Protein AF-A0A4Y2KBF9-F1 (afdb_monomer)

Solvent-accessible surface area (backbone atoms only — not comparable to full-atom values): 7231 Å² total; per-residue (Å²): 144,89,70,67,68,66,57,54,52,55,50,51,52,52,53,50,52,50,49,51,62,73,66,50,70,84,69,91,62,72,86,47,73,66,51,44,48,52,50,41,68,75,70,42,79,96,59,91,83,83,86,84,52,70,66,57,44,57,73,70,41,40,67,61,50,49,50,50,63,74,67,57,74,87,70,82,93,47,84,79,42,65,33,76,45,77,77,46,54,39,34,29,40,36,14,70,40,81,84,53,87,64,65,46,83,46,79,47,95,59,79,48,88,125

Radius of gyration: 25.86 Å; Cα contacts (8 Å, |Δi|>4): 87; chains: 1; bounding box: 74×26×50 Å

Mean predicted aligned error: 13.38 Å

Structure (mmCIF, N/CA/C/O backbone):
data_AF-A0A4Y2KBF9-F1
#
_entry.id   AF-A0A4Y2KBF9-F1
#
loop_
_atom_site.group_PDB
_atom_site.id
_atom_site.type_symbol
_atom_site.label_atom_id
_atom_site.label_alt_id
_atom_site.label_comp_id
_atom_site.label_asym_id
_atom_site.label_entity_id
_atom_site.label_seq_id
_atom_site.pdbx_PDB_ins_code
_atom_site.Cartn_x
_atom_site.Cartn_y
_atom_site.Cartn_z
_atom_site.occupancy
_atom_site.B_iso_or_equiv
_atom_site.auth_seq_id
_atom_site.auth_comp_id
_atom_site.auth_asym_id
_atom_site.auth_atom_id
_atom_site.pdbx_PDB_model_num
ATOM 1 N N . MET A 1 1 ? -53.683 -6.869 -0.931 1.00 47.16 1 MET A N 1
ATOM 2 C CA . MET A 1 1 ? -53.179 -5.832 -0.003 1.00 47.16 1 MET A CA 1
ATOM 3 C C . MET A 1 1 ? -51.996 -6.400 0.786 1.00 47.16 1 MET A C 1
ATOM 5 O O . MET A 1 1 ? -52.239 -6.999 1.817 1.00 47.16 1 MET A O 1
ATOM 9 N N . CYS A 1 2 ? -50.750 -6.323 0.297 1.00 51.22 2 CYS A N 1
ATOM 10 C CA . CYS A 1 2 ? -49.550 -6.699 1.080 1.00 51.22 2 CYS A CA 1
ATOM 11 C C . CYS A 1 2 ? -48.267 -6.304 0.320 1.00 51.22 2 CYS A C 1
ATOM 13 O O . CYS A 1 2 ? -47.659 -7.132 -0.346 1.00 51.22 2 CYS A O 1
ATOM 15 N N . GLY A 1 3 ? -47.894 -5.023 0.326 1.00 51.16 3 GLY A N 1
ATOM 16 C CA . GLY A 1 3 ? -46.689 -4.571 -0.394 1.00 51.16 3 GLY A CA 1
ATOM 17 C C . GLY A 1 3 ? -46.087 -3.271 0.131 1.00 51.16 3 GLY A C 1
ATOM 18 O O . GLY A 1 3 ? -44.879 -3.083 0.064 1.00 51.16 3 GLY A O 1
ATOM 19 N N . CYS A 1 4 ? -46.901 -2.396 0.728 1.00 52.84 4 CYS A N 1
ATOM 20 C CA . CYS A 1 4 ? -46.417 -1.128 1.277 1.00 52.84 4 CYS A CA 1
ATOM 21 C C . CYS A 1 4 ? -45.775 -1.264 2.668 1.00 52.84 4 CYS A C 1
ATOM 23 O O . CYS A 1 4 ? -44.927 -0.456 3.022 1.00 52.84 4 CYS A O 1
ATOM 25 N N . SER A 1 5 ? -46.126 -2.285 3.453 1.00 56.88 5 SER A N 1
ATOM 26 C CA . SER A 1 5 ? -45.655 -2.452 4.836 1.00 56.88 5 SER A CA 1
ATOM 27 C C . SER A 1 5 ? -44.146 -2.698 4.952 1.00 56.88 5 SER A C 1
ATOM 29 O O . SER A 1 5 ? -43.537 -2.201 5.890 1.00 56.88 5 SER A O 1
ATOM 31 N N . ASN A 1 6 ? -43.534 -3.387 3.982 1.00 57.44 6 ASN A N 1
ATOM 32 C CA . ASN A 1 6 ? -42.111 -3.761 4.030 1.00 57.44 6 ASN A CA 1
ATOM 33 C C . ASN A 1 6 ? -41.155 -2.605 3.687 1.00 57.44 6 ASN A C 1
ATOM 35 O O . ASN A 1 6 ? -39.992 -2.620 4.083 1.00 57.44 6 ASN A O 1
ATOM 39 N N . LEU A 1 7 ? -41.629 -1.605 2.935 1.00 57.41 7 LEU A N 1
ATOM 40 C CA . LEU A 1 7 ? -40.814 -0.453 2.540 1.00 57.41 7 LEU A CA 1
ATOM 41 C C . LEU A 1 7 ? -40.714 0.576 3.676 1.00 57.41 7 LEU A C 1
ATOM 43 O O . LEU A 1 7 ? -39.647 1.138 3.920 1.00 57.41 7 LEU A O 1
ATOM 47 N N . PHE A 1 8 ? -41.818 0.790 4.400 1.00 61.97 8 PHE A N 1
ATOM 48 C CA . PHE A 1 8 ? -41.865 1.694 5.550 1.00 61.97 8 PHE A CA 1
ATOM 49 C C . PHE A 1 8 ? -41.072 1.161 6.746 1.00 61.97 8 PHE A C 1
ATOM 51 O O . PHE A 1 8 ? -40.372 1.938 7.389 1.00 61.97 8 PHE A O 1
ATOM 58 N N . THR A 1 9 ? -41.115 -0.147 7.018 1.00 62.78 9 THR A N 1
ATOM 59 C CA . THR A 1 9 ? -40.274 -0.755 8.062 1.00 62.78 9 THR A CA 1
ATOM 60 C C . THR A 1 9 ? -38.792 -0.608 7.741 1.00 62.78 9 THR A C 1
ATOM 62 O O . THR A 1 9 ? -38.049 -0.113 8.580 1.00 62.78 9 THR A O 1
ATOM 65 N N . ASN A 1 10 ? -38.373 -0.886 6.502 1.00 73.00 10 ASN A N 1
ATOM 66 C CA . ASN A 1 10 ? -36.969 -0.748 6.107 1.00 73.00 10 ASN A CA 1
ATOM 67 C C . ASN A 1 10 ? -36.445 0.697 6.236 1.00 73.00 10 ASN A C 1
ATOM 69 O O . ASN A 1 10 ? -35.315 0.919 6.668 1.00 73.00 10 ASN A O 1
ATOM 73 N N . LEU A 1 11 ? -37.272 1.695 5.902 1.00 77.88 11 LEU A N 1
ATOM 74 C CA . LEU A 1 11 ? -36.913 3.103 6.077 1.00 77.88 11 LEU A CA 1
ATOM 75 C C . LEU A 1 11 ? -36.799 3.487 7.559 1.00 77.88 11 LEU A C 1
ATOM 77 O O . LEU A 1 11 ? -35.825 4.134 7.945 1.00 77.88 11 LEU A O 1
ATOM 81 N N . CYS A 1 12 ? -37.763 3.083 8.389 1.00 81.06 12 CYS A N 1
ATOM 82 C CA . CYS A 1 12 ? -37.732 3.328 9.830 1.00 81.06 12 CYS A CA 1
ATOM 83 C C . CYS A 1 12 ? -36.516 2.671 10.492 1.00 81.06 12 CYS A C 1
ATOM 85 O O . CYS A 1 12 ? -35.842 3.318 11.292 1.00 81.06 12 CYS A O 1
ATOM 87 N N . ASP A 1 13 ? -36.177 1.444 10.099 1.00 84.12 13 ASP A N 1
ATOM 88 C CA . ASP A 1 13 ? -35.007 0.725 10.605 1.00 84.12 13 ASP A CA 1
ATOM 89 C C . ASP A 1 13 ? -33.705 1.454 10.245 1.00 84.12 13 ASP A C 1
ATOM 91 O O . ASP A 1 13 ? -32.839 1.644 11.099 1.00 84.12 13 ASP A O 1
ATOM 95 N N . ARG A 1 14 ? -33.583 1.959 9.009 1.00 83.75 14 ARG A N 1
ATOM 96 C CA . ARG A 1 14 ? -32.425 2.759 8.574 1.00 83.75 14 ARG A CA 1
ATOM 97 C C . ARG A 1 14 ? -32.312 4.089 9.315 1.00 83.75 14 ARG A C 1
ATOM 99 O O . ARG A 1 14 ? -31.208 4.495 9.685 1.00 83.75 14 ARG A O 1
ATOM 106 N N . LEU A 1 15 ? -33.430 4.779 9.536 1.00 87.50 15 LEU A N 1
ATOM 107 C CA . LEU A 1 15 ? -33.454 6.030 10.299 1.00 87.50 15 LEU A CA 1
ATOM 108 C C . LEU A 1 15 ? -33.073 5.785 11.762 1.00 87.50 15 LEU A C 1
ATOM 110 O O . LEU A 1 15 ? -32.293 6.552 12.328 1.00 87.50 15 LEU A O 1
ATOM 114 N N . GLN A 1 16 ? -33.553 4.690 12.349 1.00 84.81 16 GLN A N 1
ATOM 115 C CA . GLN A 1 16 ? -33.223 4.302 13.713 1.00 84.81 16 GLN A CA 1
ATOM 116 C C . GLN A 1 16 ? -31.746 3.916 13.847 1.00 84.81 16 GLN A C 1
ATOM 118 O O . GLN A 1 16 ? -31.080 4.423 14.743 1.00 84.81 16 GLN A O 1
ATOM 123 N N . GLN A 1 17 ? -31.196 3.118 12.925 1.00 78.19 17 GLN A N 1
ATOM 124 C CA . GLN A 1 17 ? -29.762 2.797 12.884 1.00 78.19 17 GLN A CA 1
ATOM 125 C C . GLN A 1 17 ? -28.898 4.057 12.783 1.00 78.19 17 GLN A C 1
ATOM 127 O O . GLN A 1 17 ? -27.927 4.208 13.522 1.00 78.19 17 GLN A O 1
ATOM 132 N N . THR A 1 18 ? -29.280 4.993 11.911 1.00 83.38 18 THR A N 1
ATOM 133 C CA . THR A 1 18 ? -28.564 6.264 11.731 1.00 83.38 18 THR A CA 1
ATOM 134 C C . THR A 1 18 ? -28.595 7.102 13.009 1.00 83.38 18 THR A C 1
ATOM 136 O O . THR A 1 18 ? -27.562 7.601 13.454 1.00 83.38 18 THR A O 1
ATOM 139 N N . LYS A 1 19 ? -29.766 7.213 13.647 1.00 86.19 19 LYS A N 1
ATOM 140 C CA . LYS A 1 19 ? -29.939 7.926 14.916 1.00 86.19 19 LYS A CA 1
ATOM 141 C C . LYS A 1 19 ? -29.126 7.283 16.040 1.00 86.19 19 LYS A C 1
ATOM 143 O O . LYS A 1 19 ? -28.445 7.999 16.764 1.00 86.19 19 LYS A O 1
ATOM 148 N N . THR A 1 20 ? -29.144 5.957 16.156 1.00 77.56 20 THR A N 1
ATOM 149 C CA . THR A 1 20 ? -28.350 5.217 17.146 1.00 77.56 20 THR A CA 1
ATOM 150 C C . THR A 1 20 ? -26.849 5.378 16.906 1.00 77.56 20 THR A C 1
ATOM 152 O O . THR A 1 20 ? -26.109 5.561 17.865 1.00 77.56 20 THR A O 1
ATOM 155 N N . SER A 1 21 ? -26.393 5.384 15.649 1.00 79.88 21 SER A N 1
ATOM 156 C CA . SER A 1 21 ? -24.990 5.652 15.311 1.00 79.88 21 SER A CA 1
ATOM 157 C C . SER A 1 21 ? -24.567 7.079 15.668 1.00 79.88 21 SER A C 1
ATOM 159 O O . SER A 1 21 ? -23.480 7.267 16.203 1.00 79.88 21 SER A O 1
ATOM 161 N N . LEU A 1 22 ? -25.408 8.083 15.392 1.00 81.31 22 LEU A N 1
ATOM 162 C CA . LEU A 1 22 ? -25.151 9.491 15.731 1.00 81.31 22 LEU A CA 1
ATOM 163 C C . LEU A 1 22 ? -25.165 9.747 17.241 1.00 81.31 22 LEU A C 1
ATOM 165 O O . LEU A 1 22 ? -24.387 10.551 17.739 1.00 81.31 22 LEU A O 1
ATOM 169 N N . GLN A 1 23 ? -26.059 9.073 17.963 1.00 82.19 23 GLN A N 1
ATOM 170 C CA . GLN A 1 23 ? -26.215 9.185 19.416 1.00 82.19 23 GLN A CA 1
ATOM 171 C C . GLN A 1 2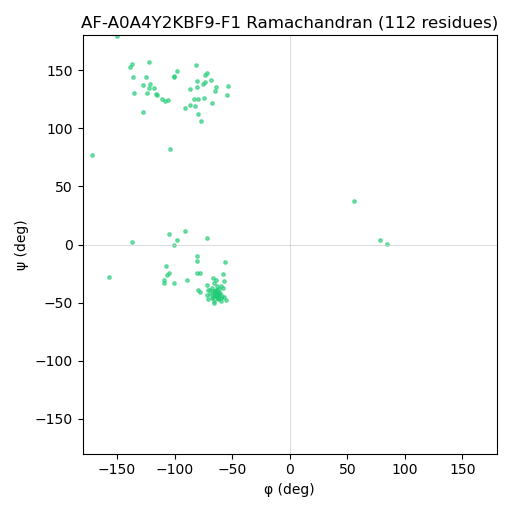3 ? -25.355 8.172 20.184 1.00 82.19 23 GLN A C 1
ATOM 173 O O . GLN A 1 23 ? -25.543 7.991 21.388 1.00 82.19 23 GLN A O 1
ATOM 178 N N . ARG A 1 24 ? -24.421 7.501 19.501 1.00 77.62 24 ARG A N 1
ATOM 179 C CA . ARG A 1 24 ? -23.459 6.594 20.119 1.00 77.62 24 ARG A CA 1
ATOM 180 C C . ARG A 1 24 ? -22.715 7.342 21.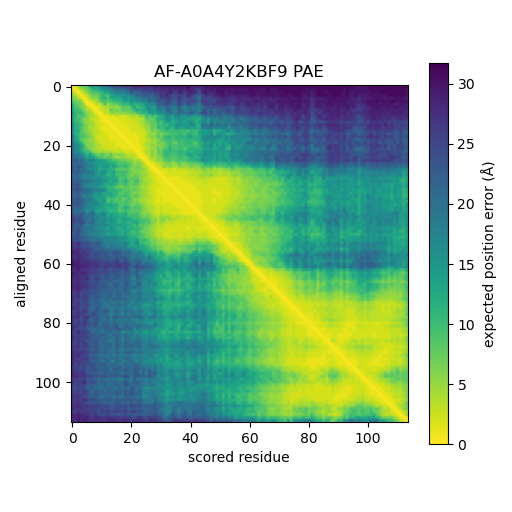238 1.00 77.62 24 ARG A C 1
ATOM 182 O O . ARG A 1 24 ? -22.145 8.400 20.972 1.00 77.62 24 ARG A O 1
ATOM 189 N N . PRO A 1 25 ? -22.642 6.786 22.457 1.00 80.88 25 PRO A N 1
ATOM 190 C CA . PRO A 1 25 ? -21.775 7.316 23.500 1.00 80.88 25 PRO A CA 1
ATOM 191 C C . PRO A 1 25 ? -20.325 7.441 23.009 1.00 80.88 25 PRO A C 1
ATOM 193 O O . PRO A 1 25 ? -19.793 6.519 22.388 1.00 80.88 25 PRO A O 1
ATOM 196 N N . CYS A 1 26 ? -19.658 8.558 23.313 1.00 74.50 26 CYS A N 1
ATOM 197 C CA . CYS A 1 26 ? -18.225 8.719 23.025 1.00 74.50 26 CYS A CA 1
ATOM 198 C C . CYS A 1 26 ? -17.319 7.869 23.933 1.00 74.50 26 CYS A C 1
ATOM 200 O O . CYS A 1 26 ? -16.100 7.978 23.872 1.00 74.50 26 CYS A O 1
ATOM 202 N N . THR A 1 27 ? -17.899 7.014 24.771 1.00 78.94 27 THR A N 1
ATOM 203 C CA . THR A 1 27 ? -17.168 6.049 25.584 1.00 78.94 27 THR A CA 1
ATOM 204 C C . THR A 1 27 ? -16.697 4.878 24.720 1.00 78.94 27 THR A C 1
ATOM 206 O O . THR A 1 27 ? -17.428 4.390 23.855 1.00 78.94 27 THR A O 1
ATOM 209 N N . ASN A 1 28 ? -15.459 4.429 24.944 1.00 75.38 28 ASN A N 1
ATOM 210 C CA . ASN A 1 28 ? -14.840 3.292 24.248 1.00 75.38 28 ASN A CA 1
ATOM 211 C C . ASN A 1 28 ? -14.843 3.441 22.711 1.00 75.38 28 ASN A C 1
ATOM 213 O O . ASN A 1 28 ? -15.108 2.490 21.969 1.00 75.38 28 ASN A O 1
ATOM 217 N N . GLN A 1 29 ? -14.644 4.664 22.210 1.00 83.12 29 GLN A N 1
ATOM 218 C CA . GLN A 1 29 ? -14.306 4.875 20.804 1.00 83.12 29 GLN A CA 1
ATOM 219 C C . GLN A 1 29 ? -12.862 4.445 20.566 1.00 83.12 29 GLN A C 1
ATOM 221 O O . GLN A 1 29 ? -11.998 4.699 21.393 1.00 83.12 29 GLN A O 1
ATOM 226 N N . ILE A 1 30 ? -12.628 3.797 19.429 1.00 88.06 30 ILE A N 1
ATOM 227 C CA . ILE A 1 30 ? -11.282 3.536 18.930 1.00 88.06 30 ILE A CA 1
ATOM 228 C C . ILE A 1 30 ? -10.793 4.859 18.346 1.00 88.06 30 ILE A C 1
ATOM 230 O O . ILE A 1 30 ? -11.302 5.294 17.311 1.00 88.06 30 ILE A O 1
ATOM 234 N N . LEU A 1 31 ? -9.882 5.530 19.041 1.00 89.94 31 LEU A N 1
ATOM 235 C CA . LEU A 1 31 ? -9.371 6.851 18.672 1.00 89.94 31 LEU A CA 1
ATOM 236 C C . LEU A 1 31 ? -7.941 6.779 18.138 1.00 89.94 31 LEU A C 1
ATOM 238 O O . LEU A 1 31 ? -7.488 7.701 17.461 1.00 89.94 31 LEU A O 1
ATOM 242 N N . THR A 1 32 ? -7.243 5.681 18.414 1.00 90.81 32 THR A N 1
ATOM 243 C CA . THR A 1 32 ? -5.864 5.447 17.995 1.00 90.81 32 THR A CA 1
ATOM 244 C C . THR A 1 32 ? -5.731 4.179 17.157 1.00 90.81 32 THR A C 1
ATOM 246 O O . THR A 1 32 ? -6.537 3.250 17.227 1.00 90.81 32 THR A O 1
ATOM 249 N N . THR A 1 33 ? -4.670 4.121 16.357 1.00 90.50 33 THR A N 1
ATOM 250 C CA . THR A 1 33 ? -4.305 2.931 15.576 1.00 90.50 33 THR A CA 1
ATOM 251 C C . THR A 1 33 ? -3.938 1.744 16.471 1.00 90.50 33 THR A C 1
ATOM 253 O O . THR A 1 33 ? -4.210 0.604 16.100 1.00 90.50 33 THR A O 1
ATOM 256 N N . ALA A 1 34 ? -3.385 1.999 17.661 1.00 91.88 34 ALA A N 1
ATOM 257 C CA . ALA A 1 34 ? -3.107 0.975 18.667 1.00 91.88 34 ALA A CA 1
ATOM 258 C C . ALA A 1 34 ? -4.401 0.347 19.209 1.00 91.88 34 ALA A C 1
ATOM 260 O O . ALA A 1 34 ? -4.557 -0.871 19.160 1.00 91.88 34 ALA A O 1
AT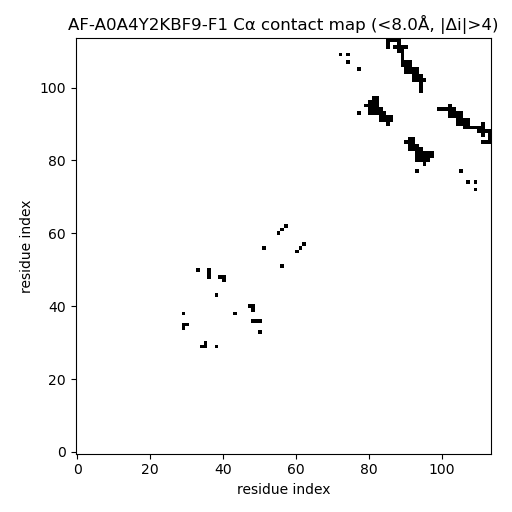OM 261 N N . GLU A 1 35 ? -5.370 1.170 19.623 1.00 92.12 35 GLU A N 1
ATOM 262 C CA . GLU A 1 35 ? -6.694 0.692 20.052 1.00 92.12 35 GLU A CA 1
ATOM 263 C C . GLU A 1 35 ? -7.410 -0.062 18.923 1.00 92.12 35 GLU A C 1
ATOM 265 O O . GLU A 1 35 ? -8.098 -1.053 19.163 1.00 92.12 35 GLU A O 1
ATOM 270 N N . MET A 1 36 ? -7.233 0.377 17.671 1.00 93.06 36 MET A N 1
ATOM 271 C CA . MET A 1 36 ? -7.796 -0.306 16.506 1.00 93.06 36 MET A CA 1
ATOM 272 C C . MET A 1 36 ? -7.180 -1.690 16.324 1.00 93.06 36 MET A C 1
ATOM 274 O O . MET A 1 36 ? -7.896 -2.654 16.055 1.00 93.06 36 MET A O 1
ATOM 278 N N . PHE A 1 37 ? -5.861 -1.799 16.469 1.00 94.75 37 PHE A N 1
ATOM 279 C CA . PHE A 1 37 ? -5.157 -3.068 16.381 1.00 94.75 37 PHE A CA 1
ATOM 280 C C . PHE A 1 37 ? -5.599 -4.043 17.476 1.00 94.75 37 PHE A C 1
ATOM 282 O O . PHE A 1 37 ? -5.915 -5.192 17.164 1.00 94.75 37 PHE A O 1
ATOM 289 N N . GLU A 1 38 ? -5.674 -3.588 18.729 1.00 93.56 38 GLU A N 1
ATOM 290 C CA . GLU A 1 38 ? -6.144 -4.404 19.855 1.00 93.56 38 GLU A CA 1
ATOM 291 C C . GLU A 1 38 ? -7.574 -4.891 19.620 1.00 93.56 38 GLU A C 1
ATOM 293 O O . GLU A 1 38 ? -7.841 -6.094 19.673 1.00 93.56 38 GLU A O 1
ATOM 298 N N . PHE A 1 39 ? -8.473 -3.984 19.230 1.00 93.50 39 PHE A N 1
ATOM 299 C CA . PHE A 1 39 ? -9.850 -4.333 18.901 1.00 93.50 39 PHE A CA 1
ATOM 300 C C . PHE A 1 39 ? -9.925 -5.418 17.819 1.00 93.50 39 PHE A C 1
ATOM 302 O O . PHE A 1 39 ? -10.652 -6.403 17.974 1.00 93.50 39 PHE A O 1
ATOM 309 N N . CYS A 1 40 ? -9.162 -5.261 16.735 1.00 94.38 40 CYS A N 1
ATOM 310 C CA . CYS A 1 40 ? -9.114 -6.216 15.633 1.00 94.38 40 CYS A CA 1
ATOM 311 C C . CYS A 1 40 ? -8.599 -7.592 16.081 1.00 94.38 40 CYS A C 1
ATOM 313 O O . CYS A 1 40 ? -9.222 -8.602 15.762 1.00 94.38 40 CYS A O 1
ATOM 315 N N . GLN A 1 41 ? -7.520 -7.654 16.864 1.00 93.69 41 GLN A N 1
ATOM 316 C CA . GLN A 1 41 ? -6.977 -8.920 17.378 1.00 93.69 41 GLN A CA 1
ATOM 317 C C . GLN A 1 41 ? -7.963 -9.650 18.302 1.00 93.69 41 GLN A C 1
ATOM 319 O O . GLN A 1 41 ? -8.106 -10.883 18.276 1.00 93.69 41 GLN A O 1
ATOM 324 N N . GLU A 1 42 ? -8.679 -8.893 19.127 1.00 93.12 42 GLU A N 1
ATOM 325 C CA . GLU A 1 42 ? -9.649 -9.442 20.064 1.00 93.12 42 GLU A CA 1
ATOM 326 C C . GLU A 1 42 ? -10.911 -9.952 19.365 1.00 93.12 42 GLU A C 1
ATOM 328 O O . GLU A 1 42 ? -11.362 -11.060 19.672 1.00 93.12 42 GLU A O 1
ATOM 333 N N . HIS A 1 43 ? -11.441 -9.206 18.393 1.00 92.38 43 HIS A N 1
ATOM 334 C CA . HIS A 1 43 ? -12.789 -9.426 17.860 1.00 92.38 43 HIS A CA 1
ATOM 335 C C . HIS A 1 43 ? -12.822 -10.051 16.458 1.00 92.38 43 HIS A C 1
ATOM 337 O O . HIS A 1 43 ? -13.790 -10.733 16.123 1.00 92.38 43 HIS A O 1
ATOM 343 N N . LEU A 1 44 ? -11.784 -9.872 15.634 1.00 93.62 44 LEU A N 1
ATOM 344 C CA . LEU A 1 44 ? -11.742 -10.354 14.248 1.00 93.62 44 LEU A CA 1
ATOM 345 C C . LEU A 1 44 ? -10.849 -11.596 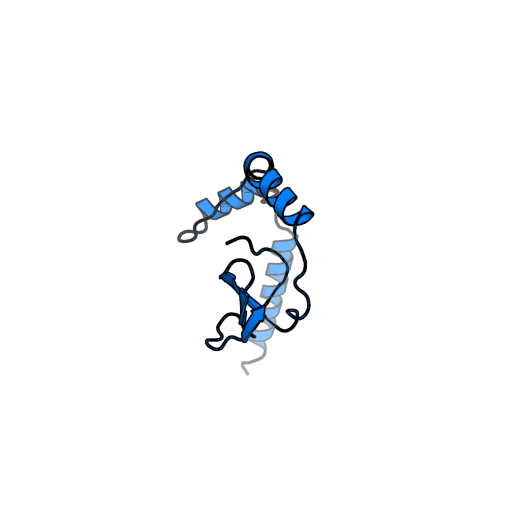14.129 1.00 93.62 44 LEU A C 1
ATOM 347 O O . LEU A 1 44 ? -9.678 -11.532 13.761 1.00 93.62 44 LEU A O 1
ATOM 351 N N . LYS A 1 45 ? -11.416 -12.764 14.448 1.00 93.12 45 LYS A N 1
ATOM 352 C CA . LYS A 1 45 ? -10.699 -14.047 14.378 1.00 93.12 45 LYS A CA 1
ATOM 353 C C . LYS A 1 45 ? -10.491 -14.507 12.932 1.00 93.12 45 LYS A C 1
ATOM 355 O O . LYS A 1 45 ? -11.348 -14.311 12.078 1.00 93.12 45 LYS A O 1
ATOM 360 N N . GLY A 1 46 ? -9.359 -15.166 12.679 1.00 91.88 46 GLY A N 1
ATOM 361 C CA . GLY A 1 46 ? -9.002 -15.694 11.356 1.00 91.88 46 GLY A CA 1
ATOM 362 C C . GLY A 1 46 ? -8.326 -14.687 10.421 1.00 91.88 46 GLY A C 1
ATOM 363 O O . GLY A 1 46 ? -7.975 -15.056 9.305 1.00 91.88 46 GLY A O 1
ATOM 364 N N . ILE A 1 47 ? -8.108 -13.447 10.871 1.00 94.19 47 ILE A N 1
ATOM 365 C CA . ILE A 1 47 ? -7.330 -12.430 10.158 1.00 94.19 47 ILE A CA 1
ATOM 366 C C . ILE A 1 47 ? -6.100 -12.100 11.000 1.00 94.19 47 ILE A C 1
ATOM 368 O O . ILE A 1 47 ? -6.207 -11.841 12.196 1.00 94.19 47 ILE A O 1
ATOM 372 N N . THR A 1 48 ? -4.922 -12.127 10.382 1.00 93.88 48 THR A N 1
ATOM 373 C CA . THR A 1 48 ? -3.681 -11.704 11.032 1.00 93.88 48 THR A CA 1
ATOM 374 C C . THR A 1 48 ? -3.523 -10.202 10.866 1.00 93.88 48 THR A C 1
ATOM 376 O O . THR A 1 48 ? -3.440 -9.706 9.744 1.00 93.88 48 THR A O 1
ATOM 379 N N . PHE A 1 49 ? -3.460 -9.484 11.983 1.00 93.81 49 PHE A N 1
ATOM 380 C CA . PHE A 1 49 ? -3.152 -8.060 11.993 1.00 93.81 49 PHE A CA 1
ATOM 381 C C . PHE A 1 49 ? -1.688 -7.850 12.368 1.00 93.81 49 PHE A C 1
ATOM 383 O O . PHE A 1 49 ? -1.144 -8.554 13.221 1.00 93.81 49 PHE A O 1
ATOM 390 N N . THR A 1 50 ? -1.070 -6.840 11.766 1.00 92.06 50 THR A N 1
ATOM 391 C CA . THR A 1 50 ? 0.269 -6.368 12.121 1.00 92.06 50 THR A CA 1
ATOM 392 C C . THR A 1 50 ? 0.171 -4.890 12.455 1.00 92.06 50 THR A C 1
ATOM 394 O O . THR A 1 50 ? -0.417 -4.123 11.695 1.00 92.06 50 THR A O 1
ATOM 397 N N . TYR A 1 51 ? 0.726 -4.505 13.599 1.00 92.31 51 TYR A N 1
ATOM 398 C CA . TYR A 1 51 ? 0.860 -3.115 14.008 1.00 92.31 51 TYR A CA 1
ATOM 399 C C . TYR A 1 51 ? 2.328 -2.736 13.916 1.00 92.31 51 TYR A C 1
ATOM 401 O O . TYR A 1 51 ? 3.164 -3.416 14.507 1.00 92.31 51 TYR A O 1
ATOM 409 N N . ILE A 1 52 ? 2.619 -1.691 13.151 1.00 88.50 52 ILE A N 1
ATOM 410 C CA . ILE A 1 52 ? 3.973 -1.177 12.961 1.00 88.50 52 ILE A CA 1
ATOM 411 C C . ILE A 1 52 ? 4.025 0.176 13.654 1.00 88.50 52 ILE A C 1
ATOM 413 O O . ILE A 1 52 ? 3.189 1.040 13.380 1.00 88.50 52 ILE A O 1
ATOM 417 N N . LYS A 1 53 ? 4.981 0.345 14.563 1.00 86.81 53 LYS A N 1
ATOM 418 C CA . LYS A 1 53 ? 5.189 1.609 15.271 1.00 86.81 53 LYS A CA 1
ATOM 419 C C . LYS A 1 53 ? 5.993 2.589 14.426 1.00 86.81 53 LYS A C 1
ATOM 421 O O . LYS A 1 53 ? 6.825 2.186 13.613 1.00 86.81 53 LYS A O 1
ATOM 426 N N . ASP A 1 54 ? 5.810 3.879 14.682 1.00 81.75 54 ASP A N 1
ATOM 427 C CA . ASP A 1 54 ? 6.553 4.933 13.987 1.00 81.75 54 ASP A CA 1
ATOM 428 C C . ASP A 1 54 ? 8.071 4.768 14.168 1.00 81.75 54 ASP A C 1
ATOM 430 O O . ASP A 1 54 ? 8.836 4.936 13.217 1.00 81.75 54 ASP A O 1
ATOM 434 N N . GLU A 1 55 ? 8.526 4.348 15.353 1.00 81.50 55 GLU A N 1
ATOM 435 C CA . GLU A 1 55 ? 9.945 4.094 15.616 1.00 81.50 55 GLU A CA 1
ATOM 436 C C . GLU A 1 55 ? 10.505 2.955 14.750 1.00 81.50 55 GLU A C 1
ATOM 438 O O . GLU A 1 55 ? 11.646 3.034 14.296 1.00 81.50 55 GLU A O 1
ATOM 443 N N . GLU A 1 56 ? 9.704 1.924 14.469 1.00 74.38 56 GLU A N 1
ATOM 444 C CA . GLU A 1 56 ? 10.094 0.780 13.634 1.00 74.38 56 GLU A CA 1
ATOM 445 C C . GLU A 1 56 ? 10.194 1.176 12.152 1.00 74.38 56 GLU A C 1
ATOM 447 O O . GLU A 1 56 ? 11.091 0.715 11.439 1.00 74.38 56 GLU A O 1
ATOM 452 N N . ILE A 1 57 ? 9.329 2.087 11.691 1.00 74.25 57 ILE A N 1
ATOM 453 C CA . ILE A 1 57 ? 9.402 2.674 10.344 1.00 74.25 57 ILE A CA 1
ATOM 454 C C . ILE A 1 57 ? 10.668 3.525 10.218 1.00 74.25 57 ILE A C 1
ATOM 456 O O . ILE A 1 57 ? 11.434 3.377 9.260 1.00 74.25 57 ILE A O 1
ATOM 460 N N . ILE A 1 58 ? 10.914 4.397 11.197 1.00 70.88 58 ILE A N 1
ATOM 461 C CA . ILE A 1 58 ? 12.035 5.338 11.169 1.00 70.88 58 ILE A CA 1
ATOM 462 C C . ILE A 1 58 ? 13.381 4.603 11.245 1.00 70.88 58 ILE A C 1
ATOM 464 O O . ILE A 1 58 ? 14.300 4.955 10.508 1.00 70.88 58 ILE A O 1
ATOM 468 N N . GLN A 1 59 ? 13.506 3.579 12.093 1.00 68.31 59 GLN A N 1
ATOM 469 C CA . GLN A 1 59 ? 14.774 2.875 12.309 1.00 68.31 59 GLN A CA 1
ATOM 470 C C . GLN A 1 59 ? 15.123 1.879 11.199 1.00 68.31 59 GLN A C 1
ATOM 472 O O . GLN A 1 59 ? 16.289 1.793 10.818 1.00 68.31 59 GLN A O 1
ATOM 477 N N . HIS A 1 60 ? 14.150 1.124 10.680 1.00 65.19 60 HIS A N 1
ATOM 478 C CA . HIS A 1 60 ? 14.438 0.040 9.733 1.00 65.19 60 HIS A CA 1
ATOM 479 C C . HIS A 1 60 ? 14.191 0.404 8.272 1.00 65.19 60 HIS A C 1
ATOM 481 O O . HIS A 1 60 ? 14.909 -0.081 7.401 1.00 65.19 60 HIS A O 1
ATOM 487 N N . HIS A 1 61 ? 13.196 1.244 7.992 1.00 65.06 61 HIS A N 1
ATO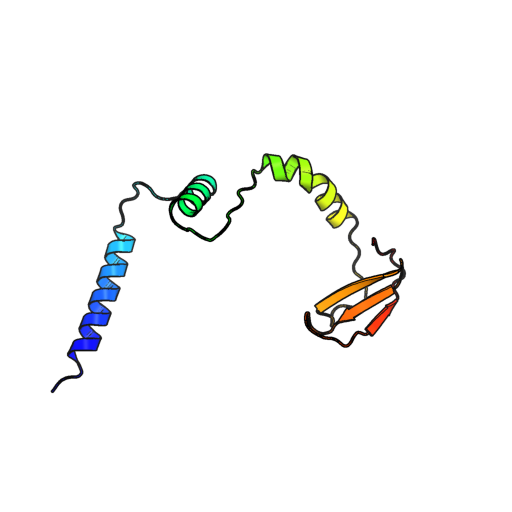M 488 C CA . HIS A 1 61 ? 12.713 1.440 6.627 1.00 65.06 61 HIS A CA 1
ATOM 489 C C . HIS A 1 61 ? 13.075 2.804 6.058 1.00 65.06 61 HIS A C 1
ATOM 491 O O . HIS A 1 61 ? 13.303 2.902 4.859 1.00 65.06 61 HIS A O 1
ATOM 497 N N . ASN A 1 62 ? 13.190 3.848 6.881 1.00 67.62 62 ASN A N 1
ATOM 498 C CA . ASN A 1 62 ? 13.377 5.201 6.360 1.00 67.62 62 ASN A CA 1
ATOM 499 C C . ASN A 1 62 ? 14.679 5.361 5.571 1.00 67.62 62 ASN A C 1
ATOM 501 O O . ASN A 1 62 ? 14.647 5.932 4.497 1.00 67.62 62 ASN A O 1
ATOM 505 N N . ILE A 1 63 ? 15.809 4.814 6.028 1.00 70.50 63 ILE A N 1
ATOM 506 C CA . ILE A 1 63 ? 17.084 4.967 5.300 1.00 70.50 63 ILE A CA 1
ATOM 507 C C . ILE A 1 63 ? 17.032 4.273 3.931 1.00 70.50 63 ILE A C 1
ATOM 509 O O . ILE A 1 63 ? 17.443 4.854 2.933 1.00 70.50 63 ILE A O 1
ATOM 513 N N . GLN A 1 64 ? 16.496 3.051 3.869 1.00 75.19 64 GLN A N 1
ATOM 514 C CA . GLN A 1 64 ? 16.388 2.303 2.613 1.00 75.19 64 GLN A CA 1
ATOM 515 C C . GLN A 1 64 ? 15.334 2.898 1.675 1.00 75.19 64 GLN A C 1
ATOM 517 O O . GLN A 1 64 ? 15.553 2.960 0.472 1.00 75.19 64 GLN A O 1
ATOM 522 N N . LEU A 1 65 ? 14.199 3.349 2.213 1.00 78.31 65 LEU A N 1
ATOM 523 C CA . LEU A 1 65 ? 13.146 3.984 1.426 1.00 78.31 65 LEU A CA 1
ATOM 524 C C . LEU A 1 65 ? 13.583 5.357 0.918 1.00 78.31 65 LEU A C 1
ATOM 526 O O . LEU A 1 65 ? 13.346 5.660 -0.243 1.00 78.31 65 LEU A O 1
ATOM 530 N N . LEU A 1 66 ? 14.237 6.173 1.750 1.00 82.06 66 LEU A N 1
ATOM 531 C CA . LEU A 1 66 ? 14.780 7.468 1.335 1.00 82.06 66 LEU A CA 1
ATOM 532 C C . LEU A 1 66 ? 15.801 7.284 0.213 1.00 82.06 66 LEU A C 1
ATOM 534 O O . LEU A 1 66 ? 15.679 7.953 -0.805 1.00 82.06 66 LEU A O 1
ATOM 538 N N . ASP A 1 67 ? 16.719 6.322 0.343 1.00 81.94 67 ASP A N 1
ATOM 539 C CA . ASP A 1 67 ? 17.666 5.979 -0.723 1.00 81.94 67 ASP A CA 1
ATOM 540 C C . ASP A 1 67 ? 16.948 5.541 -2.011 1.00 81.94 67 ASP A C 1
ATOM 542 O O . ASP A 1 67 ? 17.263 6.032 -3.094 1.00 81.94 67 ASP A O 1
ATOM 546 N N . GLN A 1 68 ? 15.920 4.690 -1.905 1.00 81.31 68 GLN A N 1
ATOM 547 C CA . GLN A 1 68 ? 15.105 4.283 -3.053 1.00 81.31 68 GLN A CA 1
ATOM 548 C C . GLN A 1 68 ? 14.393 5.467 -3.708 1.00 81.31 68 GLN A C 1
ATOM 550 O O . GLN A 1 68 ? 14.345 5.529 -4.932 1.00 81.31 68 GLN A O 1
ATOM 555 N N . PHE A 1 69 ? 13.840 6.403 -2.934 1.00 80.94 69 PHE A N 1
ATOM 556 C CA . PHE A 1 69 ? 13.152 7.572 -3.479 1.00 80.94 69 PHE A CA 1
ATOM 557 C C . PHE A 1 69 ? 14.131 8.556 -4.121 1.00 80.94 69 PHE A C 1
ATOM 559 O O . PHE A 1 69 ? 13.894 8.978 -5.253 1.00 80.94 69 PHE A O 1
ATOM 566 N N . GLU A 1 70 ? 15.232 8.880 -3.444 1.00 84.81 70 GLU A N 1
ATOM 567 C CA . GLU A 1 70 ? 16.251 9.815 -3.931 1.00 84.81 70 GLU A CA 1
ATOM 568 C C . GLU A 1 70 ? 16.968 9.292 -5.179 1.00 84.81 70 GLU A C 1
ATOM 570 O O . GLU A 1 70 ? 17.199 10.055 -6.118 1.00 84.81 70 GLU A O 1
ATOM 575 N N . ASN A 1 71 ? 17.265 7.990 -5.227 1.00 83.25 71 ASN A N 1
ATOM 576 C CA . ASN A 1 71 ? 17.985 7.365 -6.337 1.00 83.25 71 ASN A CA 1
ATOM 577 C C . ASN A 1 71 ? 17.067 6.684 -7.362 1.00 83.25 71 ASN A C 1
ATOM 579 O O . ASN A 1 71 ? 17.560 6.070 -8.314 1.00 83.25 71 ASN A O 1
ATOM 583 N N . SER A 1 72 ? 15.740 6.781 -7.210 1.00 84.06 72 SER A N 1
ATOM 584 C CA . SER A 1 72 ? 14.812 6.244 -8.207 1.00 84.06 72 SER A CA 1
ATOM 585 C C . SER A 1 72 ? 14.955 6.983 -9.535 1.00 84.06 72 SER A C 1
ATOM 587 O O . SER A 1 72 ? 14.995 8.212 -9.604 1.00 84.06 72 SER A O 1
ATOM 589 N N . VAL A 1 73 ? 14.989 6.222 -10.628 1.00 84.88 73 VAL A N 1
ATOM 590 C CA . VAL A 1 73 ? 15.032 6.785 -11.977 1.00 84.88 73 VAL A CA 1
ATOM 591 C C . VAL A 1 73 ? 13.847 6.270 -12.779 1.00 84.88 73 VAL A C 1
ATOM 593 O O . VAL A 1 73 ? 13.513 5.087 -12.764 1.00 84.88 73 VAL A O 1
ATOM 596 N N . THR A 1 74 ? 13.186 7.184 -13.488 1.00 87.62 74 THR A N 1
ATOM 597 C CA . THR A 1 74 ? 12.105 6.820 -14.405 1.00 87.62 74 THR A CA 1
ATOM 598 C C . THR A 1 74 ? 12.687 6.190 -15.665 1.00 87.62 74 THR A C 1
ATOM 600 O O . THR A 1 74 ? 13.498 6.803 -16.366 1.00 87.62 74 THR A O 1
ATOM 603 N N . ILE A 1 75 ? 12.213 4.995 -16.004 1.00 88.94 75 ILE A N 1
ATOM 604 C CA . ILE A 1 75 ? 12.539 4.331 -17.267 1.00 88.94 75 ILE A CA 1
ATOM 605 C C . ILE A 1 75 ? 11.613 4.894 -18.342 1.00 88.94 75 ILE A C 1
ATOM 607 O O . ILE A 1 75 ? 10.390 4.834 -18.233 1.00 88.94 75 ILE A O 1
ATOM 611 N N . THR A 1 76 ? 12.180 5.518 -19.367 1.00 89.62 76 THR A N 1
ATOM 612 C CA . THR A 1 76 ? 11.389 6.152 -20.424 1.00 89.62 76 THR A CA 1
ATOM 613 C C . THR A 1 76 ? 10.730 5.103 -21.319 1.00 89.62 76 THR A C 1
ATOM 615 O O . THR A 1 76 ? 11.269 4.029 -21.542 1.00 89.62 76 THR A O 1
ATOM 618 N N . GLY A 1 77 ? 9.542 5.405 -21.851 1.00 89.12 77 GLY A N 1
ATOM 619 C CA . GLY A 1 77 ? 8.848 4.502 -22.779 1.00 89.12 77 GLY A CA 1
ATOM 620 C C . GLY A 1 77 ? 8.123 3.317 -22.131 1.00 89.12 77 GLY A C 1
ATOM 621 O O . GLY A 1 77 ? 7.542 2.517 -22.854 1.00 89.12 77 GLY A O 1
ATOM 622 N N . THR A 1 78 ? 8.085 3.219 -20.797 1.00 91.81 78 THR A N 1
ATOM 623 C CA . THR A 1 78 ? 7.428 2.102 -20.095 1.00 91.81 78 THR A CA 1
ATOM 624 C C . THR A 1 78 ? 6.030 2.414 -19.550 1.00 91.81 78 THR A C 1
ATOM 626 O O . THR A 1 78 ? 5.380 1.542 -18.984 1.00 91.81 78 THR A O 1
ATOM 629 N N . ARG A 1 79 ? 5.521 3.640 -19.742 1.00 92.44 79 ARG A N 1
ATOM 630 C CA . ARG A 1 79 ? 4.259 4.125 -19.142 1.00 92.44 79 ARG A CA 1
ATOM 631 C C . ARG A 1 79 ? 3.015 3.288 -19.487 1.00 92.44 79 ARG A C 1
ATOM 633 O O . ARG A 1 79 ? 2.038 3.339 -18.752 1.00 92.44 79 ARG A O 1
ATOM 640 N N . SER A 1 80 ? 3.016 2.577 -20.614 1.00 93.12 80 SER A N 1
ATOM 641 C CA . SER A 1 80 ? 1.898 1.727 -21.052 1.00 93.12 80 SER A CA 1
ATOM 642 C C . SER A 1 80 ? 1.857 0.354 -20.378 1.00 93.12 80 SER A C 1
ATOM 644 O O . SER A 1 80 ? 0.877 -0.365 -20.551 1.00 93.12 80 SER A O 1
ATOM 646 N N . PHE A 1 81 ? 2.904 -0.026 -19.645 1.00 94.12 81 PHE A N 1
ATOM 647 C CA . PHE A 1 81 ? 2.989 -1.319 -18.978 1.00 94.12 81 PHE A CA 1
ATOM 648 C C . PHE A 1 81 ? 2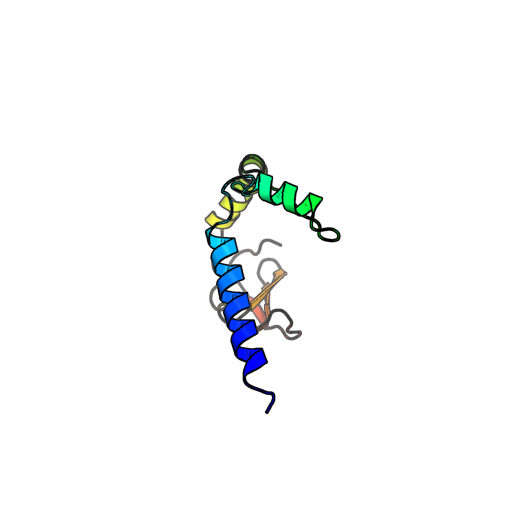.603 -1.203 -17.503 1.00 94.12 81 PHE A C 1
ATOM 650 O O . PHE A 1 81 ? 2.817 -0.179 -16.857 1.00 94.12 81 PHE A O 1
ATOM 657 N N . HIS A 1 82 ? 2.042 -2.284 -16.974 1.00 92.81 82 HIS A N 1
ATOM 658 C CA . HIS A 1 82 ? 1.542 -2.381 -15.608 1.00 92.81 82 HIS A CA 1
ATOM 659 C C . HIS A 1 82 ? 2.468 -3.202 -14.696 1.00 92.81 82 HIS A C 1
ATOM 661 O O . HIS A 1 82 ? 2.427 -3.055 -13.477 1.00 92.81 82 HIS A O 1
ATOM 667 N N . CYS A 1 83 ? 3.278 -4.106 -15.249 1.00 93.00 83 CYS A N 1
ATOM 668 C CA . CYS A 1 83 ? 4.177 -4.954 -14.467 1.00 93.00 83 CYS A CA 1
ATOM 669 C C . CYS A 1 83 ? 5.555 -5.037 -15.126 1.00 93.00 83 CYS A C 1
ATOM 671 O O . CYS A 1 83 ? 5.669 -5.040 -16.354 1.00 93.00 83 CYS A O 1
ATOM 673 N N . PHE A 1 84 ? 6.588 -5.091 -14.284 1.00 92.12 84 PHE A N 1
ATOM 674 C CA . PHE A 1 84 ? 7.991 -5.071 -14.671 1.00 92.12 84 PHE A CA 1
ATOM 675 C C . PHE A 1 84 ? 8.754 -6.138 -13.897 1.00 92.12 84 PHE A C 1
ATOM 677 O O . PHE A 1 84 ? 8.661 -6.197 -12.673 1.00 92.12 84 PHE A O 1
ATOM 684 N N . VAL A 1 85 ? 9.530 -6.959 -14.599 1.00 92.19 85 VAL A N 1
ATOM 685 C CA . VAL A 1 85 ? 10.419 -7.946 -13.978 1.00 92.19 85 VAL A CA 1
ATOM 686 C C . VAL A 1 85 ? 11.826 -7.749 -14.540 1.00 92.19 85 VAL A C 1
ATOM 688 O O . VAL A 1 85 ? 12.018 -7.956 -15.745 1.00 92.19 85 VAL A O 1
ATOM 691 N N . PRO A 1 86 ? 12.811 -7.332 -13.724 1.00 91.69 86 PRO A N 1
ATOM 692 C CA . PRO A 1 86 ? 14.189 -7.209 -14.181 1.00 91.69 86 PRO A CA 1
ATOM 693 C C . PRO A 1 86 ? 14.742 -8.595 -14.533 1.00 91.69 86 PRO A C 1
ATOM 695 O O . PRO A 1 86 ? 14.563 -9.561 -13.796 1.00 91.69 86 PRO A O 1
ATOM 698 N N . VAL A 1 87 ? 15.378 -8.704 -15.700 1.00 92.25 87 VAL A N 1
ATOM 699 C CA . VAL A 1 87 ? 15.984 -9.955 -16.202 1.00 92.25 87 VAL A CA 1
ATOM 700 C C . VAL A 1 87 ? 17.506 -9.882 -16.167 1.00 92.25 87 VAL A C 1
ATOM 702 O O . VAL A 1 87 ? 18.178 -10.889 -15.970 1.00 92.25 87 VAL A O 1
ATOM 705 N N . SER A 1 88 ? 18.054 -8.688 -16.378 1.00 90.19 88 SER A N 1
ATOM 706 C CA . SER A 1 88 ? 19.479 -8.387 -16.268 1.00 90.19 88 SER A CA 1
ATOM 707 C C . SER A 1 88 ? 19.653 -6.931 -15.842 1.00 90.19 88 SER A C 1
ATOM 709 O O . SER A 1 88 ? 18.671 -6.200 -15.750 1.00 90.19 88 SER A O 1
ATOM 711 N N . GLU A 1 89 ? 20.896 -6.473 -15.671 1.00 89.38 89 GLU A N 1
ATOM 712 C CA . GLU A 1 89 ? 21.204 -5.080 -15.297 1.00 89.38 89 GLU A CA 1
ATOM 713 C C . GLU A 1 89 ? 20.625 -4.017 -16.255 1.00 89.38 89 GLU A C 1
ATOM 715 O O . GLU A 1 89 ? 20.589 -2.840 -15.908 1.00 89.38 89 GLU A O 1
ATOM 720 N N . SER A 1 90 ? 20.194 -4.410 -17.456 1.00 90.69 90 SER A N 1
ATOM 721 C CA . SER A 1 90 ? 19.757 -3.508 -18.527 1.00 90.69 90 SER A CA 1
ATOM 722 C C . SER A 1 90 ? 18.486 -3.952 -19.254 1.00 90.69 90 SER A C 1
ATOM 724 O O . SER A 1 90 ? 18.061 -3.275 -20.186 1.00 90.69 90 SER A O 1
ATOM 726 N N . ASN A 1 91 ? 17.859 -5.066 -18.859 1.00 92.12 91 ASN A N 1
ATOM 727 C CA . ASN A 1 91 ? 16.664 -5.587 -19.529 1.00 92.12 91 ASN A CA 1
ATOM 728 C C . ASN A 1 91 ? 15.523 -5.847 -18.547 1.00 92.12 91 ASN A C 1
ATOM 730 O O . ASN A 1 91 ? 15.717 -6.464 -17.496 1.00 92.12 91 ASN A O 1
ATOM 734 N N . LEU A 1 92 ? 14.316 -5.454 -18.953 1.00 92.81 92 LEU A N 1
ATOM 735 C CA . LEU A 1 92 ? 13.061 -5.672 -18.236 1.00 92.81 92 LEU A CA 1
ATOM 736 C C . LEU A 1 92 ? 12.092 -6.464 -19.093 1.00 92.81 92 LEU A C 1
ATOM 738 O O . LEU A 1 92 ? 11.917 -6.163 -20.272 1.00 92.81 92 LEU A O 1
ATOM 742 N N . LYS A 1 93 ? 11.404 -7.421 -18.478 1.00 95.25 93 LYS A N 1
ATOM 743 C CA . LYS A 1 93 ? 10.125 -7.899 -18.997 1.00 95.25 93 LYS A CA 1
ATOM 744 C C . LYS A 1 93 ? 9.055 -6.905 -18.596 1.00 95.25 93 LYS A C 1
ATOM 746 O O . LYS A 1 93 ? 8.909 -6.619 -17.410 1.00 95.25 93 LYS A O 1
ATOM 751 N N . CYS A 1 94 ? 8.318 -6.417 -19.576 1.00 95.00 94 CYS A N 1
ATOM 752 C CA . CYS A 1 94 ? 7.242 -5.461 -19.410 1.00 95.00 94 CYS A CA 1
ATOM 753 C C . CYS A 1 94 ? 5.922 -6.118 -19.812 1.00 95.00 94 CYS A C 1
ATOM 755 O O . CYS A 1 94 ? 5.811 -6.677 -20.902 1.00 95.00 94 CYS A O 1
ATOM 757 N N . PHE A 1 95 ? 4.922 -6.036 -18.942 1.00 96.62 95 PHE A N 1
ATOM 758 C CA . PHE A 1 95 ? 3.614 -6.651 -19.146 1.00 96.62 95 PHE A CA 1
ATOM 759 C C . PHE A 1 95 ? 2.539 -5.569 -19.194 1.00 96.62 95 PHE A C 1
ATOM 761 O O . PHE A 1 95 ? 2.503 -4.684 -18.337 1.00 96.62 95 PHE A O 1
ATOM 768 N N . ILE A 1 96 ? 1.624 -5.654 -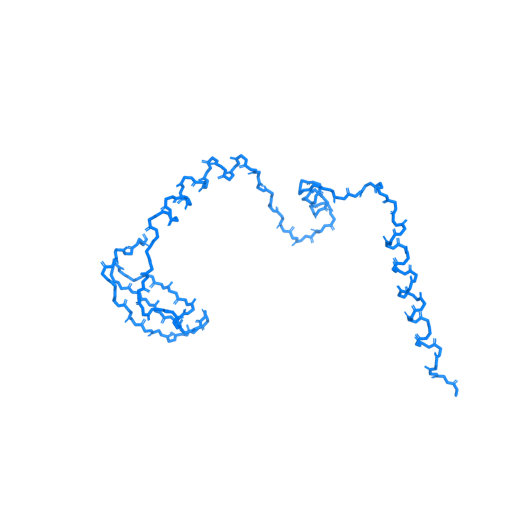20.160 1.00 95.31 96 ILE A N 1
ATOM 769 C CA . ILE A 1 96 ? 0.524 -4.684 -20.314 1.00 95.31 96 ILE A CA 1
ATOM 770 C C . ILE A 1 96 ? -0.460 -4.765 -19.132 1.00 95.31 96 ILE A C 1
ATOM 772 O O . ILE A 1 96 ? -1.048 -3.761 -18.741 1.00 95.31 96 ILE A O 1
ATOM 776 N N . ALA A 1 97 ? -0.596 -5.939 -18.511 1.00 93.62 97 ALA A N 1
ATOM 777 C CA . ALA A 1 97 ? -1.416 -6.162 -17.322 1.00 93.62 97 ALA A CA 1
ATOM 778 C C . ALA A 1 97 ? -0.678 -7.045 -16.307 1.00 93.62 97 ALA A C 1
ATOM 780 O O . ALA A 1 97 ? 0.165 -7.854 -16.685 1.00 93.62 97 ALA A O 1
ATOM 781 N N . ALA A 1 98 ? -1.030 -6.940 -15.021 1.00 88.81 98 ALA A N 1
ATOM 782 C CA . ALA A 1 98 ? -0.378 -7.696 -13.944 1.00 88.81 98 ALA A CA 1
ATOM 783 C C . ALA A 1 98 ? -0.419 -9.226 -14.123 1.00 88.81 98 ALA A C 1
ATOM 785 O O . ALA A 1 98 ? 0.490 -9.915 -13.677 1.00 88.81 98 ALA A O 1
ATOM 786 N N . GLN A 1 99 ? -1.473 -9.748 -14.757 1.00 89.81 99 GLN A N 1
ATOM 787 C CA . GLN A 1 99 ? -1.694 -11.187 -14.959 1.00 89.81 99 GLN A CA 1
ATOM 788 C C . GLN A 1 99 ? -1.406 -11.639 -16.401 1.00 89.81 99 GLN A C 1
ATOM 790 O O . GLN A 1 99 ? -1.745 -12.761 -16.770 1.00 89.81 99 GLN A O 1
ATOM 795 N N . ALA A 1 100 ? -0.834 -10.769 -17.240 1.00 93.19 100 ALA A N 1
ATOM 796 C CA . ALA A 1 100 ? -0.505 -11.134 -18.612 1.00 93.19 100 ALA A CA 1
ATOM 797 C C . ALA A 1 100 ? 0.634 -12.166 -18.642 1.00 93.19 100 ALA A C 1
ATOM 799 O O . ALA A 1 100 ? 1.586 -12.087 -17.867 1.00 93.19 100 ALA A O 1
ATOM 800 N N . THR A 1 101 ? 0.538 -13.131 -19.554 1.00 92.38 101 THR A N 1
ATOM 801 C CA . THR A 1 101 ? 1.590 -14.126 -19.812 1.00 92.38 101 THR A CA 1
ATOM 802 C C . THR A 1 101 ? 2.590 -13.646 -20.860 1.00 92.38 101 THR A C 1
ATOM 804 O O . THR A 1 101 ? 3.766 -14.005 -20.805 1.00 92.38 101 THR A O 1
ATOM 807 N N . GLU A 1 102 ? 2.127 -12.829 -21.805 1.00 95.00 102 GLU A N 1
ATOM 808 C CA . GLU A 1 102 ? 2.956 -12.204 -22.830 1.00 95.00 102 GLU A CA 1
ATOM 809 C C . GLU A 1 102 ? 3.667 -10.969 -22.276 1.00 95.00 102 GLU A C 1
ATOM 811 O O . GLU A 1 102 ? 3.098 -10.192 -21.502 1.00 95.00 102 GLU A O 1
ATOM 816 N N . TYR A 1 103 ? 4.921 -10.796 -22.687 1.00 94.94 103 TYR A N 1
ATOM 817 C CA . TYR A 1 103 ? 5.752 -9.675 -22.279 1.00 94.94 103 TYR A CA 1
ATOM 818 C C . TYR A 1 103 ? 6.563 -9.134 -23.447 1.00 94.94 103 TYR A C 1
ATOM 820 O O . TYR A 1 103 ? 6.957 -9.862 -24.359 1.00 94.94 103 TYR A O 1
ATOM 828 N N . GLU A 1 104 ? 6.891 -7.855 -23.350 1.00 94.69 104 GLU A N 1
ATOM 829 C CA . GLU A 1 104 ? 7.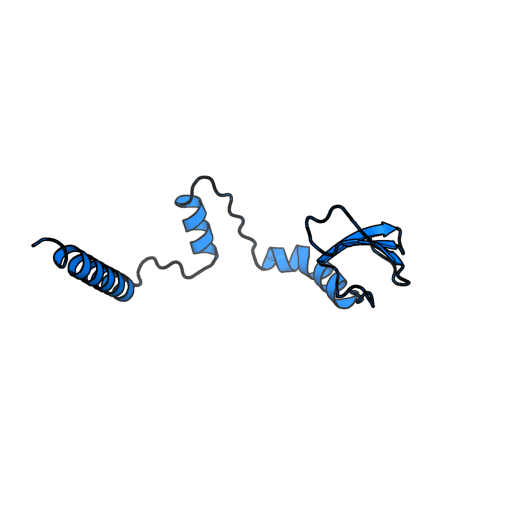880 -7.205 -24.196 1.00 94.69 104 GLU A CA 1
ATOM 830 C C . GLU A 1 104 ? 9.200 -7.081 -23.433 1.00 94.69 104 GLU A C 1
ATOM 832 O O . G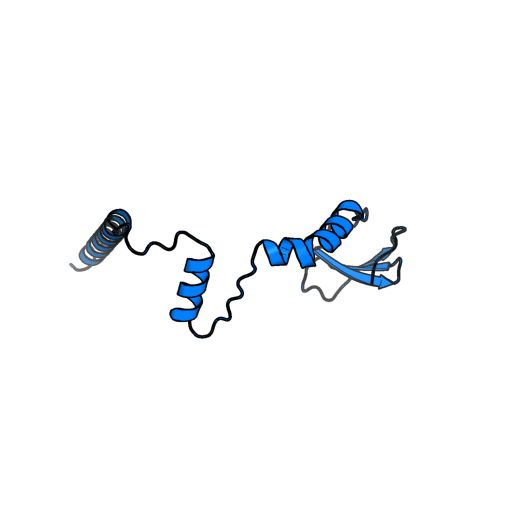LU A 1 104 ? 9.208 -6.880 -22.217 1.00 94.69 104 GLU A O 1
ATOM 837 N N . ILE A 1 105 ? 10.329 -7.216 -24.133 1.00 94.19 105 ILE A N 1
ATOM 838 C CA . ILE A 1 105 ? 11.643 -6.946 -23.542 1.00 94.19 105 ILE A CA 1
ATOM 839 C C . ILE A 1 105 ? 11.982 -5.484 -23.797 1.00 94.19 105 ILE A C 1
ATOM 841 O O . ILE A 1 105 ? 12.136 -5.068 -24.945 1.00 94.19 105 ILE A O 1
ATOM 845 N N . HIS A 1 106 ? 12.128 -4.716 -22.723 1.00 92.75 106 HIS A N 1
ATOM 846 C CA . HIS A 1 106 ? 12.553 -3.329 -22.785 1.00 92.75 106 HIS A CA 1
ATOM 847 C C . HIS A 1 106 ? 13.999 -3.193 -22.315 1.00 92.75 106 HIS A C 1
ATOM 849 O O . HIS A 1 106 ? 14.345 -3.592 -21.201 1.00 92.75 106 HIS A O 1
ATOM 855 N N . PHE A 1 107 ? 14.836 -2.606 -23.168 1.00 92.31 107 PHE A N 1
ATOM 856 C CA . PHE A 1 107 ? 16.210 -2.268 -22.826 1.00 92.31 107 PHE A CA 1
ATOM 857 C C . PHE A 1 107 ? 16.267 -0.894 -22.160 1.00 92.31 107 PHE A C 1
ATOM 859 O O . PHE A 1 107 ? 15.719 0.078 -22.677 1.00 92.31 107 PHE A O 1
ATOM 866 N N . THR A 1 108 ? 16.996 -0.792 -21.056 1.00 87.88 108 THR A N 1
ATOM 867 C CA . THR A 1 108 ? 17.271 0.468 -20.369 1.00 87.88 108 THR A CA 1
ATOM 868 C C . THR A 1 108 ? 18.771 0.676 -20.198 1.00 87.88 108 THR A C 1
ATOM 870 O O . THR A 1 108 ? 19.541 -0.254 -19.971 1.00 87.88 108 THR A O 1
ATOM 873 N N . LYS A 1 109 ? 19.192 1.938 -20.311 1.00 83.44 109 LYS A N 1
ATOM 874 C CA . LYS A 1 109 ? 20.565 2.366 -19.999 1.00 83.44 109 LYS A CA 1
ATOM 875 C C . LYS A 1 109 ? 20.781 2.564 -18.498 1.00 83.44 109 LYS A C 1
ATOM 877 O O . LYS A 1 109 ? 21.917 2.732 -18.068 1.00 83.44 109 LYS A O 1
ATOM 882 N N . GLN A 1 110 ? 19.698 2.616 -17.727 1.00 82.38 110 GLN A N 1
ATOM 883 C CA . GLN A 1 110 ? 19.745 2.747 -16.278 1.00 82.38 110 GLN A CA 1
ATOM 884 C C . GLN A 1 110 ? 20.021 1.372 -15.685 1.00 82.38 110 GLN A C 1
ATOM 886 O O . GLN A 1 110 ? 19.419 0.388 -16.116 1.00 82.38 110 GLN A O 1
ATOM 891 N N . LYS A 1 111 ? 20.933 1.310 -14.713 1.00 78.12 111 LYS A N 1
ATOM 892 C CA . LYS A 1 111 ? 21.246 0.055 -14.043 1.00 78.12 111 LYS A CA 1
ATOM 893 C C . LYS A 1 111 ? 20.036 -0.391 -13.228 1.00 78.12 111 LYS A C 1
ATOM 895 O O . LYS A 1 111 ? 19.574 0.336 -12.354 1.00 78.12 111 LYS A O 1
ATOM 900 N N . LEU A 1 112 ? 19.540 -1.583 -13.522 1.00 80.19 112 LEU A N 1
ATOM 901 C CA . LEU A 1 112 ? 18.482 -2.219 -12.754 1.00 80.19 112 LEU A CA 1
ATOM 902 C C . LEU A 1 112 ? 19.100 -2.920 -11.553 1.00 80.19 112 LEU A C 1
ATOM 904 O O . LEU A 1 112 ? 20.013 -3.734 -11.706 1.00 80.19 112 LEU A O 1
ATOM 908 N N . TYR A 1 113 ? 18.604 -2.587 -10.368 1.00 67.75 113 TYR A N 1
ATOM 909 C CA . TYR A 1 113 ? 18.928 -3.312 -9.150 1.00 67.75 113 TYR A CA 1
ATOM 910 C C . TYR A 1 113 ? 18.057 -4.573 -9.121 1.00 67.75 113 TYR A C 1
ATOM 912 O O . TYR A 1 113 ? 16.830 -4.480 -9.079 1.00 67.75 113 TYR A O 1
ATOM 920 N N . THR A 1 114 ? 18.701 -5.731 -9.256 1.00 55.62 114 THR A N 1
ATOM 921 C CA . THR A 1 114 ? 18.095 -7.066 -9.112 1.00 55.62 114 THR A CA 1
ATOM 922 C C . THR A 1 114 ? 18.219 -7.569 -7.691 1.00 55.62 114 THR A C 1
ATOM 924 O O . THR A 1 114 ? 19.338 -7.424 -7.146 1.00 55.62 114 THR A O 1
#

Organism: Araneus ventricosus (NCBI:txid182803)

pLDDT: mean 83.63, std 11.61, range [47.16, 96.62]

Foldseek 3Di:
DPDPPVVVVVVVVVVVVVVCVVVPPPPLDPPDPVSVQVCCVVPPPPDDDDDDDPVNCVPPPCVVVVCCVVPPDDFPPQVQFDDWDDPAQFWIFTHNDPPDPDTDIDGHPHGDDD

Nearest PDB structures (foldseek):
  1n6m-assembly1_A  TM=2.296E-01  e=9.474E-01  Drosophila melanogaster
  2qcq-assembly1_A  TM=2.444E-01  e=7.545E+00  Homo sapiens

Secondary structure (DSSP, 8-state):
--SSHHHHHHHHHHHHHHHHHHT--STT---SHHHHHHHHHHH-TT-------HHHIIIIIHHHHHHHHHT--PPTT-TT-SEEEEEETTEEEEESSTT-S--EEEE-SSPP--

Sequence (114 aa):
MCGCSNLFTNLCDRLQQTKTSLQRPCTNQILTTAEMFEFCQEHLKGITFTYIKDEEIIQHHNIQLLDQFENSVTITGTRSFHCFVPVSESNLKCFIAAQATEYEIHFTKQKLYT